Protein AF-D3YY06-F1 (afdb_monomer)

Sequence (150 aa):
MLVVEVANGRSLVWGAEAVQALRERLGVGGRTVGALPRGPRQNSRLGLPLLLLPEEARLLAEIGAVTLVSAPRPDPRNHGLALASFKRQQEQSFQDQNTLAAEARETRRQELLEKIVEGQAAKKQKLEQDSGADEGGQEAGGSEATQGSE

Organism: Mus musculus (NCBI:txid10090)

Secondary structure (DSSP, 8-state):
-EEEEEETTEEEE--HHHHHHHHHHS----EESS--S--TTHHHHS--SEEEPHHHHHHHHHTTSEEEEPPPPPPHHHHHHHHHHHHHHHHHHHHHHHHHHHHHHHHHHHHHHHHHHHHHHHHHHHHHHHHHTTTTS-S-----------

Structure (mmCIF, N/CA/C/O backbone):
data_AF-D3YY06-F1
#
_entry.id   AF-D3YY06-F1
#
loop_
_atom_site.group_PDB
_atom_site.id
_atom_site.type_symbol
_atom_site.label_atom_id
_atom_site.label_alt_id
_atom_site.label_comp_id
_atom_site.label_asym_id
_atom_site.label_entity_id
_atom_site.label_seq_id
_atom_site.pdbx_PDB_ins_code
_atom_site.Cartn_x
_atom_site.Cartn_y
_atom_site.Cartn_z
_atom_site.occupancy
_atom_site.B_iso_or_equiv
_atom_site.auth_seq_id
_atom_site.auth_comp_id
_atom_site.auth_asym_id
_atom_site.auth_atom_id
_atom_site.pdbx_PDB_model_num
ATOM 1 N N . MET A 1 1 ? 20.438 -3.213 -7.606 1.00 70.31 1 MET A N 1
ATOM 2 C CA . MET A 1 1 ? 19.529 -3.097 -8.764 1.00 70.31 1 MET A CA 1
ATOM 3 C C . MET A 1 1 ? 18.138 -2.829 -8.219 1.00 70.31 1 MET A C 1
ATOM 5 O O . 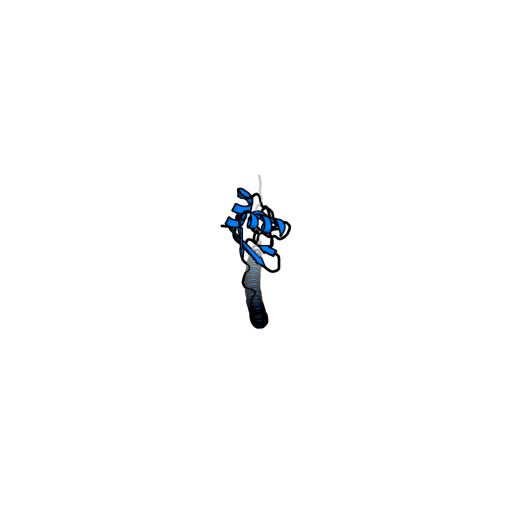MET A 1 1 ? 17.753 -3.516 -7.279 1.00 70.31 1 MET A O 1
ATOM 9 N N . LEU A 1 2 ? 17.449 -1.787 -8.686 1.00 85.50 2 LEU A N 1
ATOM 10 C CA . LEU A 1 2 ? 16.149 -1.399 -8.129 1.00 85.50 2 LEU A CA 1
ATOM 11 C C . LEU A 1 2 ? 15.027 -2.213 -8.781 1.00 85.50 2 LEU A C 1
ATOM 13 O O . LEU A 1 2 ? 15.052 -2.432 -9.988 1.00 85.50 2 LEU A O 1
ATOM 17 N N . VAL A 1 3 ? 14.052 -2.663 -7.994 1.00 87.81 3 VAL A N 1
ATOM 18 C CA . VAL A 1 3 ? 12.914 -3.447 -8.494 1.00 87.81 3 VAL A CA 1
ATOM 19 C C . VAL A 1 3 ? 11.700 -2.539 -8.639 1.00 87.81 3 VAL A C 1
ATOM 21 O O . VAL A 1 3 ? 11.310 -1.862 -7.686 1.00 87.81 3 VAL A O 1
ATOM 24 N N . VAL A 1 4 ? 11.102 -2.542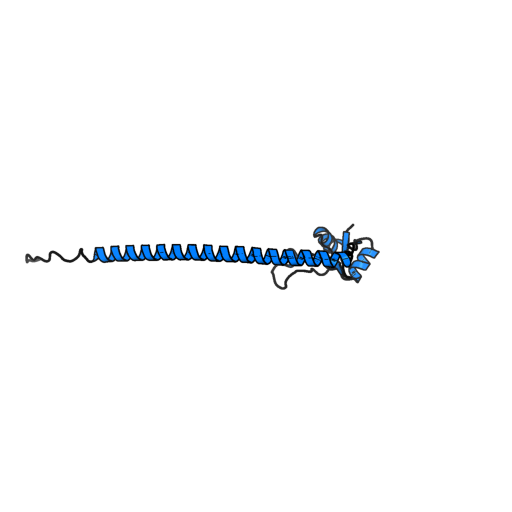 -9.827 1.00 89.81 4 VAL A N 1
ATOM 25 C CA . VAL A 1 4 ? 9.827 -1.882 -10.119 1.00 89.81 4 VAL A CA 1
ATOM 26 C C . VAL A 1 4 ? 8.811 -2.953 -10.469 1.00 89.81 4 VAL A C 1
ATOM 28 O O . VAL A 1 4 ? 9.027 -3.747 -11.381 1.00 89.81 4 VAL A O 1
ATOM 31 N N . GLU A 1 5 ? 7.693 -2.963 -9.757 1.00 89.94 5 GLU A N 1
ATOM 32 C CA . GLU A 1 5 ? 6.589 -3.866 -10.039 1.00 89.94 5 GLU A CA 1
ATOM 33 C C . GLU A 1 5 ? 5.686 -3.278 -11.127 1.00 89.94 5 GLU A C 1
ATOM 35 O O . GLU A 1 5 ? 5.221 -2.146 -11.013 1.00 89.94 5 GLU A O 1
ATOM 40 N N . VAL A 1 6 ? 5.399 -4.047 -12.176 1.00 89.31 6 VAL A N 1
ATOM 41 C CA . VAL A 1 6 ? 4.464 -3.659 -13.235 1.00 89.31 6 VAL A CA 1
ATOM 42 C C . VAL A 1 6 ? 3.151 -4.411 -13.056 1.00 89.31 6 VAL A C 1
ATOM 44 O O . VAL A 1 6 ? 3.058 -5.611 -13.335 1.00 89.31 6 VAL A O 1
ATOM 47 N N . ALA A 1 7 ? 2.118 -3.680 -12.635 1.00 84.81 7 ALA A N 1
ATOM 48 C CA . ALA A 1 7 ? 0.773 -4.197 -12.408 1.00 84.81 7 ALA A CA 1
ATOM 49 C C . ALA A 1 7 ? -0.269 -3.338 -13.142 1.00 84.81 7 ALA A C 1
ATOM 51 O O . ALA A 1 7 ? -0.329 -2.123 -12.967 1.00 84.81 7 ALA A O 1
ATOM 52 N N . ASN A 1 8 ? -1.118 -3.964 -13.968 1.00 80.38 8 ASN A N 1
ATOM 53 C CA . ASN A 1 8 ? -2.176 -3.288 -14.742 1.00 80.38 8 ASN A CA 1
ATOM 54 C C . ASN A 1 8 ? -1.681 -2.067 -15.553 1.00 80.38 8 ASN A C 1
ATOM 56 O O . ASN A 1 8 ? -2.343 -1.031 -15.590 1.00 80.38 8 ASN A O 1
ATOM 60 N N . GLY A 1 9 ? -0.497 -2.1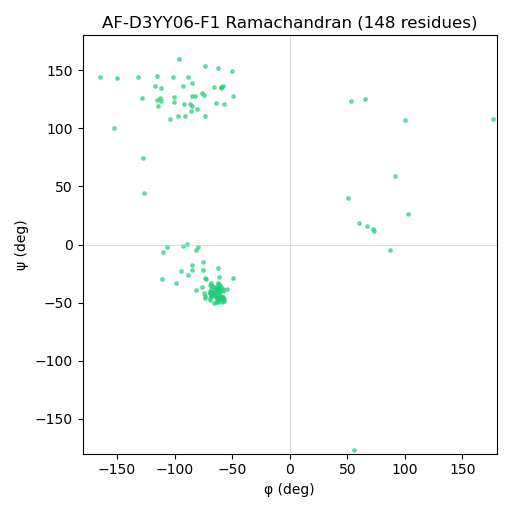73 -16.165 1.00 83.75 9 GLY A N 1
ATOM 61 C CA . GLY A 1 9 ? 0.110 -1.084 -16.943 1.00 83.75 9 GLY A CA 1
ATOM 62 C C . GLY A 1 9 ? 0.664 0.070 -16.101 1.00 83.75 9 GLY A C 1
ATOM 63 O O . GLY A 1 9 ? 0.981 1.121 -16.647 1.00 83.75 9 GLY A O 1
ATOM 64 N N . ARG A 1 10 ? 0.771 -0.104 -14.779 1.00 89.62 10 ARG A N 1
ATOM 65 C CA . ARG A 1 10 ? 1.358 0.869 -13.853 1.00 89.62 10 ARG A CA 1
ATOM 66 C C . ARG A 1 10 ? 2.657 0.329 -13.279 1.00 89.62 10 ARG A C 1
ATOM 68 O O . ARG A 1 10 ? 2.697 -0.815 -12.834 1.00 89.62 10 ARG A O 1
ATOM 75 N N . SER A 1 11 ? 3.673 1.180 -13.254 1.00 92.62 11 SER A N 1
ATOM 76 C CA . SER A 1 11 ? 4.996 0.889 -12.704 1.00 92.62 11 SER A CA 1
ATOM 77 C C . SER A 1 11 ? 5.079 1.419 -11.277 1.00 92.62 11 SER A C 1
ATOM 79 O O . SER A 1 11 ? 5.045 2.629 -11.062 1.00 92.62 11 SER A O 1
ATOM 81 N N . LEU A 1 12 ? 5.138 0.522 -10.299 1.00 91.88 12 LEU A N 1
ATOM 82 C CA . LEU A 1 12 ? 5.047 0.817 -8.874 1.00 91.88 12 LEU A CA 1
ATOM 83 C C . LEU A 1 12 ? 6.342 0.434 -8.155 1.00 91.88 12 LEU A C 1
ATOM 85 O O . LEU A 1 12 ? 6.893 -0.646 -8.357 1.00 91.88 12 LEU A O 1
ATOM 89 N N . VAL A 1 13 ? 6.804 1.308 -7.265 1.00 91.31 13 VAL A N 1
ATOM 90 C CA . VAL A 1 13 ? 7.922 1.043 -6.354 1.00 91.31 13 VAL A CA 1
ATOM 91 C C . VAL A 1 13 ? 7.395 1.025 -4.930 1.00 91.31 13 VAL A C 1
ATOM 93 O O . VAL A 1 13 ? 6.889 2.032 -4.432 1.00 91.31 13 VAL A O 1
ATOM 96 N N . TRP A 1 14 ? 7.545 -0.114 -4.263 1.00 89.25 14 TRP A N 1
ATOM 97 C CA . TRP A 1 14 ? 7.080 -0.311 -2.888 1.00 89.25 14 TRP A CA 1
ATOM 98 C C . TRP A 1 14 ? 8.160 -0.061 -1.834 1.00 89.25 14 TRP A C 1
ATOM 100 O O . TRP A 1 14 ? 7.835 0.224 -0.687 1.00 89.25 14 TRP A O 1
ATOM 110 N N . GLY A 1 15 ? 9.441 -0.160 -2.199 1.00 87.88 15 GLY A N 1
ATOM 111 C CA . GLY A 1 15 ? 10.552 -0.001 -1.260 1.00 87.88 15 GLY A CA 1
ATOM 112 C C . GLY A 1 15 ? 10.907 1.464 -1.003 1.00 87.88 15 GLY A C 1
ATOM 113 O O . GLY A 1 15 ? 11.193 2.201 -1.946 1.00 87.88 15 GLY A O 1
ATOM 114 N N . ALA A 1 16 ? 10.969 1.873 0.267 1.00 87.19 16 ALA A N 1
ATOM 115 C CA . ALA A 1 16 ? 11.380 3.226 0.657 1.00 87.19 16 ALA A CA 1
ATOM 116 C C . ALA A 1 16 ? 12.806 3.562 0.188 1.00 87.19 16 ALA A C 1
ATOM 118 O O . ALA A 1 16 ? 13.030 4.621 -0.393 1.00 87.19 16 ALA A O 1
ATOM 119 N N . GLU A 1 17 ? 13.748 2.632 0.362 1.00 88.25 17 GLU A N 1
ATOM 120 C CA . GLU A 1 17 ? 15.140 2.786 -0.086 1.00 88.25 17 GLU A CA 1
ATOM 121 C C . GLU A 1 17 ? 15.243 2.907 -1.609 1.00 88.25 17 GLU A C 1
ATOM 123 O O . GLU A 1 17 ? 16.019 3.707 -2.128 1.00 88.25 17 GLU A O 1
ATOM 128 N N . ALA A 1 18 ? 14.419 2.149 -2.339 1.00 88.25 18 ALA A N 1
ATOM 129 C CA . ALA A 1 18 ? 14.369 2.219 -3.793 1.00 88.25 18 ALA A CA 1
ATOM 130 C C . ALA A 1 18 ? 13.843 3.579 -4.270 1.00 88.25 18 ALA A C 1
ATOM 132 O O . ALA A 1 18 ? 14.406 4.166 -5.191 1.00 88.25 18 ALA A O 1
ATOM 133 N N . VAL A 1 19 ? 12.816 4.117 -3.607 1.00 89.38 19 VAL A N 1
ATOM 134 C CA . VAL A 1 19 ? 12.305 5.471 -3.871 1.00 89.38 19 VAL A CA 1
ATOM 135 C C . VAL A 1 19 ? 13.333 6.543 -3.532 1.00 89.38 19 VAL A C 1
ATOM 137 O O . VAL A 1 19 ? 13.497 7.493 -4.296 1.00 89.38 19 VAL A O 1
ATOM 140 N N . GLN A 1 20 ? 14.045 6.397 -2.417 1.00 88.12 20 GLN A N 1
ATOM 141 C CA . GLN A 1 20 ? 15.108 7.322 -2.045 1.00 88.12 20 GLN A CA 1
ATOM 142 C C . GLN A 1 20 ? 16.229 7.315 -3.091 1.00 88.12 20 GLN A C 1
ATOM 144 O O . GLN A 1 20 ? 16.607 8.373 -3.586 1.00 88.12 20 GLN A O 1
ATOM 149 N N . ALA A 1 21 ? 16.697 6.134 -3.502 1.00 89.62 21 ALA A N 1
ATOM 150 C CA . ALA A 1 21 ? 17.712 6.000 -4.540 1.00 89.62 21 ALA A CA 1
ATOM 151 C C . ALA A 1 21 ? 17.255 6.595 -5.883 1.00 89.62 21 ALA A C 1
ATOM 153 O O . ALA A 1 21 ? 18.045 7.262 -6.548 1.00 89.62 21 ALA A O 1
ATOM 154 N N . LEU A 1 22 ? 15.985 6.413 -6.262 1.00 89.56 22 LEU A N 1
ATOM 155 C CA . LEU A 1 22 ? 15.415 7.029 -7.465 1.00 89.56 22 LEU A CA 1
ATOM 156 C C . LEU A 1 22 ? 15.457 8.558 -7.402 1.00 89.56 22 LEU A C 1
ATOM 158 O O . LEU A 1 22 ? 15.883 9.192 -8.363 1.00 89.56 22 LEU A O 1
ATOM 162 N N . ARG A 1 23 ? 15.074 9.151 -6.269 1.00 88.88 23 ARG A N 1
ATOM 163 C CA . ARG A 1 23 ? 15.036 10.611 -6.111 1.00 88.88 23 ARG A CA 1
ATOM 164 C C . ARG A 1 23 ? 16.419 11.232 -5.989 1.00 88.88 23 ARG A C 1
ATOM 166 O O . ARG A 1 23 ? 16.692 12.230 -6.642 1.00 88.88 23 ARG A O 1
ATOM 173 N N . GLU A 1 24 ? 17.280 10.649 -5.163 1.00 89.56 24 GLU A N 1
ATOM 174 C CA . GLU A 1 24 ? 18.585 11.230 -4.837 1.00 89.56 24 GLU A CA 1
ATOM 175 C C . GLU A 1 24 ? 19.642 10.940 -5.901 1.00 89.56 24 GLU A C 1
ATOM 177 O O . GLU A 1 24 ? 20.460 11.805 -6.199 1.00 89.56 24 GLU A O 1
ATOM 182 N N . ARG A 1 25 ? 19.648 9.731 -6.478 1.00 88.62 25 ARG A N 1
ATOM 183 C CA . ARG A 1 25 ? 20.710 9.304 -7.405 1.00 88.62 25 ARG A CA 1
ATOM 184 C C . ARG A 1 25 ? 20.316 9.444 -8.866 1.00 88.62 25 ARG A C 1
ATOM 186 O O . ARG A 1 25 ? 21.180 9.696 -9.696 1.00 88.62 25 ARG A O 1
ATOM 193 N N . LEU A 1 26 ? 19.036 9.245 -9.180 1.00 86.88 26 LEU A N 1
ATOM 194 C CA . LEU A 1 26 ? 18.534 9.210 -10.559 1.00 86.88 26 LEU A CA 1
ATOM 195 C C . LEU A 1 26 ? 17.660 10.425 -10.903 1.00 86.88 26 LEU A C 1
ATOM 197 O O . LEU A 1 26 ? 17.278 10.587 -12.057 1.00 86.88 26 LEU A O 1
ATOM 201 N N . GLY A 1 27 ? 17.346 11.284 -9.926 1.00 87.38 27 GLY A N 1
ATOM 202 C CA . GLY A 1 27 ? 16.526 12.481 -10.127 1.00 87.38 27 GLY A CA 1
ATOM 203 C C . GLY A 1 27 ? 15.063 12.192 -10.479 1.00 87.38 27 GLY A C 1
ATOM 204 O O . GLY A 1 27 ? 14.359 13.085 -10.945 1.00 87.38 27 GLY A O 1
ATOM 205 N N . VAL A 1 28 ? 14.586 10.963 -10.265 1.00 88.38 28 VAL A N 1
ATOM 206 C CA . VAL A 1 28 ? 13.222 10.553 -10.616 1.00 88.38 28 VAL A CA 1
ATOM 207 C C . VAL A 1 28 ? 12.292 10.793 -9.436 1.00 88.38 28 VAL A C 1
ATOM 209 O O . VAL A 1 28 ? 12.367 10.125 -8.404 1.00 88.38 28 VAL A O 1
ATOM 212 N N . GLY A 1 29 ? 11.401 11.772 -9.591 1.00 82.62 29 GLY A N 1
ATOM 213 C CA . GLY A 1 29 ? 10.451 12.167 -8.554 1.00 82.62 29 GLY A CA 1
ATOM 214 C C . GLY A 1 29 ? 9.312 11.167 -8.367 1.00 82.62 29 GLY A C 1
ATOM 215 O O . GLY A 1 29 ? 8.982 10.842 -7.218 1.00 82.62 29 GLY A O 1
ATOM 216 N N . GLY A 1 30 ? 8.744 10.692 -9.486 1.00 86.75 30 GLY A N 1
ATOM 217 C CA . GLY A 1 30 ? 7.520 9.893 -9.553 1.00 86.75 30 GLY A CA 1
ATOM 218 C C . GLY A 1 30 ? 6.308 10.562 -8.884 1.00 86.75 30 GLY A C 1
ATOM 219 O O . GLY A 1 30 ? 6.373 11.673 -8.353 1.00 86.75 30 GLY A O 1
ATOM 220 N N . ARG A 1 31 ? 5.176 9.856 -8.854 1.00 86.44 31 ARG A N 1
ATOM 221 C CA . ARG A 1 31 ? 3.953 10.268 -8.149 1.00 86.44 31 ARG A CA 1
ATOM 222 C C . ARG A 1 31 ? 3.667 9.335 -6.980 1.00 86.44 31 ARG A C 1
ATOM 224 O O . ARG A 1 31 ? 3.521 8.137 -7.163 1.00 86.44 31 ARG A O 1
ATOM 231 N N . THR A 1 32 ? 3.506 9.865 -5.774 1.00 85.44 32 THR A N 1
ATOM 232 C CA . THR A 1 32 ? 3.137 9.047 -4.608 1.00 85.44 32 THR A CA 1
ATOM 233 C C . THR A 1 32 ? 1.651 8.685 -4.648 1.00 85.44 32 THR A C 1
ATOM 235 O O . THR A 1 32 ? 0.803 9.565 -4.825 1.00 85.44 32 THR A O 1
ATOM 238 N N . VAL A 1 33 ? 1.322 7.405 -4.478 1.00 81.88 33 VAL A N 1
ATOM 239 C CA . VAL A 1 33 ? -0.056 6.891 -4.446 1.00 81.88 33 VAL A CA 1
ATOM 240 C C . VAL A 1 33 ? -0.472 6.636 -2.997 1.00 81.88 33 VAL A C 1
ATOM 242 O O . VAL A 1 33 ? 0.346 6.230 -2.185 1.00 81.88 33 VAL A O 1
ATOM 245 N N . GLY A 1 34 ? -1.741 6.880 -2.659 1.00 72.12 34 GLY A N 1
ATOM 246 C CA . GLY A 1 34 ? -2.268 6.633 -1.307 1.00 72.12 34 GLY A CA 1
ATOM 247 C C . GLY A 1 34 ? -2.095 7.793 -0.318 1.00 72.12 34 GLY A C 1
ATOM 248 O O . GLY A 1 34 ? -2.645 7.747 0.780 1.00 72.12 34 GLY A O 1
ATOM 249 N N . ALA A 1 35 ? -1.421 8.877 -0.707 1.00 65.12 35 ALA A N 1
ATOM 250 C CA . ALA A 1 35 ? -1.427 10.111 0.069 1.00 65.12 35 ALA A CA 1
ATOM 251 C C . ALA A 1 35 ? -2.788 10.824 -0.081 1.00 65.12 35 ALA A C 1
ATOM 253 O O . ALA A 1 35 ? -3.110 11.340 -1.152 1.00 65.12 35 ALA A O 1
ATOM 254 N N . LEU A 1 36 ? -3.594 10.862 0.990 1.00 61.81 36 LEU A N 1
ATOM 255 C CA . LEU A 1 36 ? -4.736 11.783 1.104 1.00 61.81 36 LEU A CA 1
ATOM 256 C C . LEU A 1 36 ? -4.299 13.228 0.784 1.00 61.81 36 LEU A C 1
ATOM 258 O O . LEU A 1 36 ? -3.167 13.601 1.065 1.00 61.81 36 LEU A O 1
ATOM 262 N N . PRO A 1 37 ? -5.158 14.090 0.239 1.00 60.03 37 PRO A N 1
ATOM 263 C CA . PRO A 1 37 ? -4.818 15.496 0.100 1.00 60.03 37 PRO A CA 1
ATOM 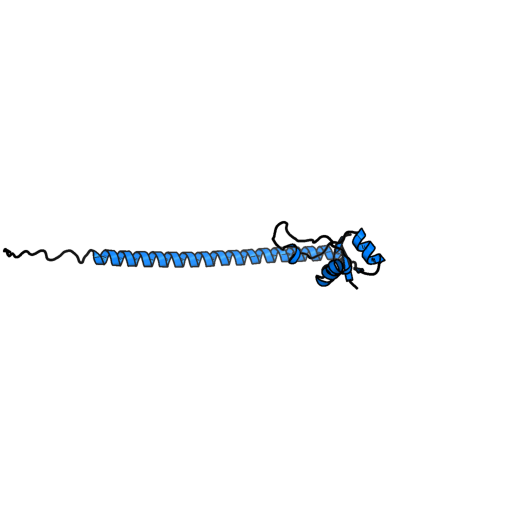264 C C . PRO A 1 37 ? -4.890 16.164 1.485 1.00 60.03 37 PRO A C 1
ATOM 266 O O . PRO A 1 37 ? -5.950 16.116 2.103 1.00 60.03 37 PRO A O 1
ATOM 269 N N . ARG A 1 38 ? -3.831 16.881 1.905 1.00 58.03 38 ARG A N 1
ATOM 270 C CA . ARG A 1 38 ? -3.836 17.967 2.929 1.00 58.03 38 ARG A CA 1
ATOM 271 C C . ARG A 1 38 ? -3.331 17.687 4.363 1.00 58.03 38 ARG A C 1
ATOM 273 O O . ARG A 1 38 ? -3.683 18.437 5.269 1.00 58.03 38 ARG A O 1
ATOM 280 N N . GLY A 1 39 ? -2.443 16.724 4.602 1.00 63.44 39 GLY A N 1
ATOM 281 C CA . GLY A 1 39 ? -1.680 16.658 5.863 1.00 63.44 39 GLY A CA 1
ATOM 282 C C . GLY A 1 39 ? -0.311 17.369 5.786 1.00 63.44 39 GLY A C 1
ATOM 283 O O . GLY A 1 39 ? 0.422 17.153 4.816 1.00 63.44 39 GLY A O 1
ATOM 284 N N . PRO A 1 40 ? 0.120 18.170 6.785 1.00 63.50 40 PRO A N 1
ATO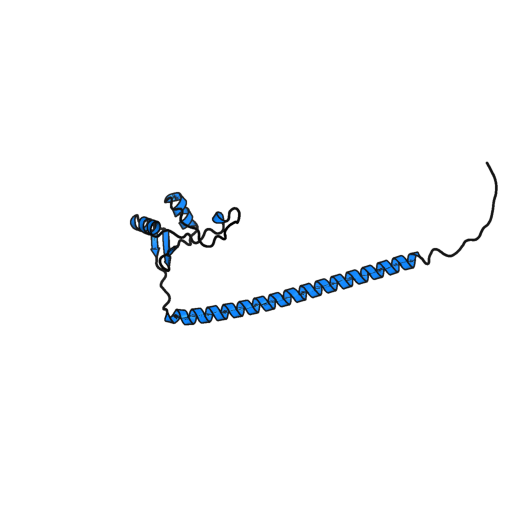M 285 C CA . PRO A 1 40 ? 1.511 18.625 6.852 1.00 63.50 40 PRO A CA 1
ATOM 286 C C . PRO A 1 40 ? 2.472 17.422 6.940 1.00 63.50 40 PRO A C 1
ATOM 288 O O . PRO A 1 40 ? 2.230 16.475 7.687 1.00 63.50 40 PRO A O 1
ATOM 291 N N . ARG A 1 41 ? 3.571 17.450 6.164 1.00 65.19 41 ARG A N 1
ATOM 292 C CA . ARG A 1 41 ? 4.585 16.369 6.037 1.00 65.19 41 ARG A CA 1
ATOM 293 C C . ARG A 1 41 ? 4.065 15.020 5.520 1.00 65.19 41 ARG A C 1
ATOM 295 O O . ARG A 1 41 ? 4.727 13.994 5.675 1.00 65.19 41 ARG A O 1
ATOM 302 N N . GLN A 1 42 ? 2.905 14.996 4.877 1.00 66.38 42 GLN A N 1
ATOM 303 C CA . GLN A 1 42 ? 2.288 13.747 4.449 1.00 66.38 42 GLN A CA 1
ATOM 304 C C . GLN A 1 42 ? 3.102 12.974 3.407 1.00 66.38 42 GLN A C 1
ATOM 306 O O . GLN A 1 42 ? 3.241 11.759 3.526 1.00 66.38 42 GLN A O 1
ATOM 311 N N . ASN A 1 43 ? 3.724 13.671 2.455 1.00 64.62 43 ASN A N 1
ATOM 312 C CA . ASN A 1 43 ? 4.585 13.048 1.444 1.00 64.62 43 ASN A CA 1
ATOM 313 C C . ASN A 1 43 ? 5.811 12.347 2.059 1.00 64.62 43 ASN A C 1
ATOM 315 O O . ASN A 1 43 ? 6.392 11.471 1.425 1.00 64.62 43 ASN A O 1
ATOM 319 N N . SER A 1 44 ? 6.190 12.716 3.290 1.00 64.94 44 SER A N 1
ATOM 320 C CA . SER A 1 44 ? 7.287 12.098 4.040 1.00 64.94 44 SER A CA 1
ATOM 321 C C . SER A 1 44 ? 6.864 10.843 4.815 1.00 64.94 44 SER A C 1
ATOM 323 O O . SER A 1 44 ? 7.731 10.044 5.146 1.00 64.94 44 SER A O 1
ATOM 325 N N . ARG A 1 45 ? 5.567 10.657 5.126 1.00 61.06 45 ARG A N 1
ATOM 326 C CA . ARG A 1 45 ? 5.052 9.494 5.890 1.00 61.06 45 ARG A CA 1
ATOM 327 C C . ARG A 1 45 ? 4.202 8.514 5.073 1.00 61.06 45 ARG A C 1
ATOM 329 O O . ARG A 1 45 ? 4.177 7.340 5.407 1.00 61.06 45 ARG A O 1
ATOM 336 N N . LEU A 1 46 ? 3.501 8.977 4.037 1.00 62.31 46 LEU A N 1
ATOM 337 C CA . LEU A 1 46 ? 2.536 8.199 3.239 1.00 62.31 46 LEU A CA 1
ATOM 338 C C . LEU A 1 46 ? 2.867 8.281 1.739 1.00 62.31 46 LEU A C 1
ATOM 340 O O . LEU A 1 46 ? 2.006 8.551 0.908 1.00 62.31 46 LEU A O 1
ATOM 344 N N . GLY A 1 47 ? 4.150 8.131 1.406 1.00 72.44 47 GLY A N 1
ATOM 345 C CA . GLY A 1 47 ? 4.674 8.335 0.051 1.00 72.44 47 GLY A CA 1
ATOM 346 C C . GLY A 1 47 ? 4.733 7.085 -0.833 1.00 72.44 47 GLY A C 1
ATOM 347 O O . GLY A 1 47 ? 5.182 7.189 -1.973 1.00 72.44 47 GLY A O 1
ATOM 348 N N . LEU A 1 48 ? 4.334 5.917 -0.324 1.00 84.12 48 LEU A N 1
ATOM 349 C CA . LEU A 1 48 ? 4.455 4.633 -1.016 1.00 84.12 48 LEU A CA 1
ATOM 350 C C . LEU A 1 48 ? 3.077 4.026 -1.324 1.00 84.12 48 LEU A C 1
ATOM 352 O O . LEU A 1 48 ? 2.178 4.135 -0.489 1.00 84.12 48 LEU A O 1
ATOM 356 N N . PRO A 1 49 ? 2.925 3.333 -2.467 1.00 88.19 49 PRO A N 1
ATOM 357 C CA . PRO A 1 49 ? 3.944 3.124 -3.498 1.00 88.19 49 PRO A CA 1
ATOM 358 C C . PRO A 1 49 ? 4.205 4.382 -4.338 1.00 88.19 49 PRO A C 1
ATOM 360 O O . PRO A 1 49 ? 3.329 5.236 -4.512 1.00 88.19 49 PRO A O 1
ATOM 363 N N . LEU A 1 50 ? 5.416 4.480 -4.889 1.00 89.56 50 LEU A N 1
ATOM 364 C CA . LEU A 1 50 ? 5.744 5.482 -5.897 1.00 89.56 50 LEU A CA 1
ATOM 365 C C . LEU A 1 50 ? 5.345 4.959 -7.277 1.00 89.56 50 LEU A C 1
ATOM 367 O O . LEU A 1 50 ? 5.848 3.934 -7.727 1.00 89.56 50 LEU A O 1
ATOM 371 N N . LEU A 1 51 ? 4.444 5.669 -7.942 1.00 91.88 51 LEU A N 1
ATOM 372 C CA . LEU A 1 51 ? 4.047 5.431 -9.320 1.00 91.88 51 LEU A CA 1
ATOM 373 C C . LEU A 1 51 ? 4.996 6.172 -10.259 1.00 91.88 51 LEU A C 1
ATOM 375 O O . LEU A 1 51 ? 5.092 7.398 -10.204 1.00 91.88 51 LEU A O 1
ATOM 379 N N . LEU A 1 52 ? 5.655 5.422 -11.131 1.00 92.69 52 LEU A N 1
ATOM 380 C CA . LEU A 1 52 ? 6.448 5.961 -12.227 1.00 92.69 52 LEU A CA 1
ATOM 381 C C . LEU A 1 52 ? 5.566 6.157 -13.458 1.00 92.69 52 LEU A C 1
ATOM 383 O O . LEU A 1 52 ? 4.667 5.351 -13.732 1.00 92.69 52 LEU A O 1
ATOM 387 N N . LEU A 1 53 ? 5.847 7.212 -14.214 1.00 91.69 53 LEU A N 1
ATOM 388 C CA . LEU A 1 53 ? 5.326 7.361 -15.568 1.00 91.69 53 LEU A CA 1
ATOM 389 C C . LEU A 1 53 ? 5.859 6.223 -16.463 1.00 91.69 53 LEU A C 1
ATOM 391 O O . LEU A 1 53 ? 6.953 5.702 -16.213 1.00 91.69 53 LEU A O 1
ATOM 395 N N . PRO A 1 54 ? 5.123 5.820 -17.514 1.00 90.44 54 PRO A N 1
ATOM 396 C CA . PRO A 1 54 ? 5.601 4.820 -18.469 1.00 90.44 54 PRO A CA 1
ATOM 397 C C . PRO A 1 54 ? 6.961 5.184 -19.077 1.00 90.44 54 PRO A C 1
ATOM 399 O O . PRO A 1 54 ? 7.817 4.317 -19.239 1.00 90.44 54 PRO A O 1
ATOM 402 N N . GLU A 1 55 ? 7.176 6.469 -19.358 1.00 92.31 55 GLU A N 1
ATOM 403 C CA . GLU A 1 55 ? 8.412 7.011 -19.921 1.00 92.31 55 GLU A CA 1
ATOM 404 C C . GLU A 1 55 ? 9.569 6.918 -18.921 1.00 92.31 55 GLU A C 1
ATOM 406 O O . GLU A 1 55 ? 10.656 6.475 -19.285 1.00 92.31 55 GLU A O 1
ATOM 411 N N . GLU A 1 56 ? 9.328 7.261 -17.650 1.00 91.62 56 GLU A N 1
ATOM 412 C CA . GLU A 1 56 ? 10.320 7.136 -16.574 1.00 91.62 56 GLU A CA 1
ATOM 413 C C . GLU A 1 56 ? 10.718 5.671 -16.373 1.00 91.62 56 GLU A C 1
ATOM 415 O O . GLU A 1 56 ? 11.901 5.344 -16.351 1.00 91.62 56 GLU A O 1
ATOM 420 N N . ALA A 1 57 ? 9.737 4.771 -16.264 1.00 91.81 57 ALA A N 1
ATOM 421 C CA . ALA A 1 57 ? 9.988 3.347 -16.068 1.00 91.81 57 ALA A CA 1
ATOM 422 C C . ALA A 1 57 ? 10.745 2.726 -17.250 1.00 91.81 57 ALA A C 1
ATOM 424 O O . ALA A 1 57 ? 11.650 1.916 -17.043 1.00 91.81 57 ALA A O 1
ATOM 425 N N . ARG A 1 58 ? 10.400 3.124 -18.481 1.00 92.00 58 ARG A N 1
ATOM 426 C CA . ARG A 1 58 ? 11.090 2.681 -19.692 1.00 92.00 58 ARG A CA 1
ATOM 427 C C . ARG A 1 58 ? 12.529 3.185 -19.729 1.00 92.00 58 ARG A C 1
ATOM 429 O O . ARG A 1 58 ? 13.428 2.373 -19.909 1.00 92.00 58 ARG A O 1
ATOM 436 N N . LEU A 1 59 ? 12.749 4.479 -19.505 1.00 92.44 59 LEU A N 1
ATOM 437 C CA . LEU A 1 59 ? 14.090 5.065 -19.492 1.00 92.44 59 LEU A CA 1
ATOM 438 C C . LEU A 1 59 ? 14.972 4.402 -18.426 1.00 92.44 59 LEU A C 1
ATOM 440 O O . LEU A 1 59 ? 16.104 4.022 -18.706 1.00 92.44 59 LEU A O 1
ATOM 444 N N . LEU A 1 60 ? 14.438 4.208 -17.217 1.00 92.50 60 LEU A N 1
ATOM 445 C CA . LEU A 1 60 ? 15.143 3.558 -16.110 1.00 92.50 60 LEU A CA 1
ATOM 446 C C . LEU A 1 60 ? 15.514 2.097 -16.406 1.00 92.50 60 LEU A C 1
ATOM 448 O O . LEU A 1 60 ? 16.551 1.623 -15.933 1.00 92.50 60 LEU A O 1
ATOM 452 N N . ALA A 1 61 ? 14.685 1.389 -17.175 1.00 91.81 61 ALA A N 1
ATOM 453 C CA . ALA A 1 61 ? 14.981 0.041 -17.643 1.00 91.81 61 ALA A CA 1
ATOM 454 C C . ALA A 1 61 ? 16.031 0.045 -18.768 1.00 91.81 61 ALA A C 1
ATOM 456 O O . ALA A 1 61 ? 16.953 -0.767 -18.738 1.00 91.81 61 ALA A O 1
ATOM 457 N N . GLU A 1 62 ? 15.938 0.979 -19.721 1.00 92.81 62 GLU A N 1
ATOM 458 C CA . GLU A 1 62 ? 16.885 1.119 -20.839 1.00 92.81 62 GLU A CA 1
ATOM 459 C C . GLU A 1 62 ? 18.311 1.429 -20.356 1.00 92.81 62 GLU A C 1
ATOM 461 O O . GLU A 1 62 ? 19.269 0.849 -20.862 1.00 92.81 62 GLU A O 1
ATOM 466 N N . ILE A 1 63 ? 18.465 2.271 -19.329 1.00 92.25 63 ILE A N 1
ATOM 467 C CA . ILE A 1 63 ? 19.775 2.568 -18.719 1.00 92.25 63 ILE A CA 1
ATOM 468 C C . ILE A 1 63 ? 20.257 1.478 -17.743 1.00 92.25 63 ILE A C 1
ATOM 470 O O . ILE A 1 63 ? 21.329 1.609 -17.154 1.00 92.25 63 ILE A O 1
ATOM 474 N N . GLY A 1 64 ? 19.462 0.427 -17.514 1.00 90.00 64 GLY A N 1
ATOM 475 C CA . GLY A 1 64 ? 19.798 -0.676 -16.608 1.00 90.00 64 GLY A CA 1
ATOM 476 C C . GLY A 1 64 ? 19.742 -0.337 -15.112 1.00 90.00 64 GLY A C 1
ATOM 477 O O . GLY A 1 64 ? 20.227 -1.113 -14.287 1.00 90.00 64 GLY A O 1
ATOM 478 N N . ALA A 1 65 ? 19.153 0.800 -14.727 1.00 89.69 65 ALA A N 1
ATOM 479 C CA . ALA A 1 65 ? 19.036 1.209 -13.325 1.00 89.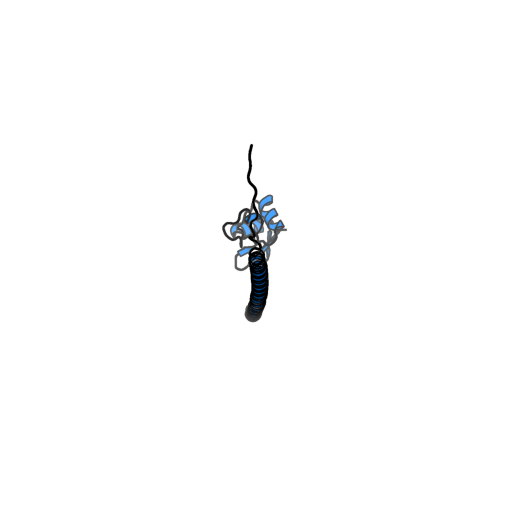69 65 ALA A CA 1
ATOM 480 C C . ALA A 1 65 ? 17.975 0.395 -12.558 1.00 89.69 65 ALA A C 1
ATOM 482 O O . ALA A 1 65 ? 18.082 0.197 -11.339 1.00 89.69 65 ALA A O 1
ATOM 483 N N . VAL A 1 66 ? 16.954 -0.080 -13.274 1.00 91.00 66 VAL A N 1
ATOM 484 C CA . VAL A 1 66 ? 15.777 -0.757 -12.726 1.00 91.00 66 VAL A CA 1
ATOM 485 C C . VAL A 1 66 ? 15.483 -2.054 -13.482 1.00 91.00 66 VAL A C 1
ATOM 487 O O . VAL A 1 66 ? 15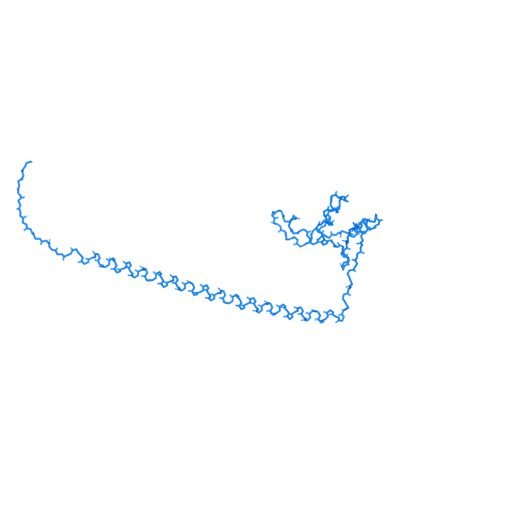.588 -2.108 -14.704 1.00 91.00 66 VAL A O 1
ATOM 490 N N . THR A 1 67 ? 15.012 -3.067 -12.755 1.00 90.50 67 THR A N 1
ATOM 491 C CA . THR A 1 67 ? 14.369 -4.259 -13.321 1.00 90.50 67 THR A CA 1
ATOM 492 C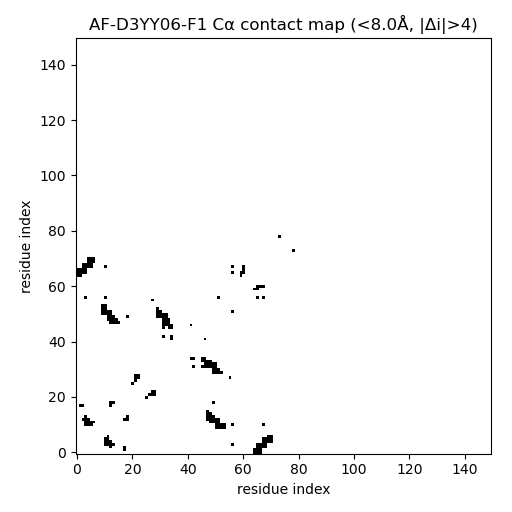 C . THR A 1 67 ? 12.858 -4.134 -13.203 1.00 90.50 67 THR A C 1
ATOM 494 O O . THR A 1 67 ? 12.329 -4.005 -12.095 1.00 90.50 67 THR A O 1
ATOM 497 N N . LEU A 1 68 ? 12.158 -4.216 -14.336 1.00 89.75 68 LEU A N 1
ATOM 498 C CA . LEU A 1 68 ? 10.702 -4.315 -14.358 1.00 89.75 68 LEU A CA 1
ATOM 499 C C . LEU A 1 68 ? 10.297 -5.767 -14.080 1.00 89.75 68 LEU A C 1
ATOM 501 O O . LEU A 1 68 ? 10.612 -6.668 -14.854 1.00 89.75 68 LEU A O 1
ATOM 505 N N . VAL A 1 69 ? 9.598 -5.990 -12.973 1.00 88.31 69 VAL A N 1
ATOM 506 C CA . VAL A 1 69 ? 9.068 -7.294 -12.570 1.00 88.31 69 VAL A CA 1
ATOM 507 C C . VAL A 1 69 ? 7.555 -7.233 -12.671 1.00 88.31 69 VAL A C 1
ATOM 509 O O . VAL A 1 69 ? 6.926 -6.385 -12.050 1.00 88.31 69 VAL A O 1
ATOM 512 N N . SER A 1 70 ? 6.940 -8.128 -13.437 1.00 83.31 70 SER A N 1
ATOM 513 C CA . SER A 1 70 ? 5.486 -8.275 -13.392 1.00 83.31 70 SER A CA 1
ATOM 514 C C . SER A 1 70 ? 5.140 -9.344 -12.365 1.00 83.31 70 SER A C 1
ATOM 516 O O . SER A 1 70 ? 5.606 -10.479 -12.477 1.00 83.31 70 SER A O 1
ATOM 518 N N . ALA A 1 71 ? 4.354 -8.984 -11.347 1.00 71.75 71 ALA A N 1
ATOM 519 C CA . ALA A 1 71 ? 3.814 -9.980 -10.435 1.00 71.75 71 ALA A CA 1
ATOM 520 C C . ALA A 1 71 ? 2.964 -10.980 -11.243 1.00 71.75 71 ALA A C 1
ATOM 522 O O . ALA A 1 71 ? 2.177 -10.555 -12.099 1.00 71.75 71 ALA A O 1
ATOM 523 N N . PRO A 1 72 ? 3.109 -12.299 -11.011 1.00 67.12 72 PRO A N 1
ATOM 524 C CA . PRO A 1 72 ? 2.331 -13.295 -11.729 1.00 67.12 72 PRO A CA 1
ATOM 525 C C . PRO A 1 72 ? 0.847 -13.012 -11.513 1.00 67.12 72 PRO A C 1
ATOM 527 O O . PRO A 1 72 ? 0.360 -12.961 -10.381 1.00 67.12 72 PRO A O 1
ATOM 530 N N . ARG A 1 73 ? 0.125 -12.790 -12.614 1.00 61.56 73 ARG A N 1
ATOM 531 C CA . ARG A 1 73 ? -1.309 -12.529 -12.552 1.00 61.56 73 ARG A CA 1
ATOM 532 C C . ARG A 1 73 ? -1.978 -13.795 -12.004 1.00 61.56 73 ARG A C 1
ATOM 534 O O . ARG A 1 73 ? -1.799 -14.852 -12.612 1.00 61.56 73 ARG A O 1
ATOM 541 N N . PRO A 1 74 ? -2.717 -13.731 -10.883 1.00 63.62 74 PRO A N 1
ATOM 542 C CA . PRO A 1 74 ? -3.443 -14.899 -10.407 1.00 63.62 74 PRO A CA 1
ATOM 543 C C . PRO A 1 74 ? -4.399 -15.370 -11.508 1.00 63.62 74 PRO A C 1
ATOM 545 O O . PRO A 1 74 ? -5.034 -14.538 -12.163 1.00 63.62 74 PRO A O 1
ATOM 548 N N . ASP A 1 75 ? -4.467 -16.689 -11.732 1.00 68.69 75 ASP A N 1
ATOM 549 C CA . ASP A 1 75 ? -5.380 -17.288 -12.714 1.00 68.69 75 ASP A CA 1
ATOM 550 C C . ASP A 1 75 ? -6.790 -16.706 -12.476 1.00 68.69 75 ASP A C 1
ATOM 552 O O . ASP A 1 75 ? -7.270 -16.742 -11.335 1.00 68.69 75 ASP A O 1
ATOM 556 N N . PRO A 1 76 ? -7.466 -16.157 -13.503 1.00 67.44 76 PRO A N 1
ATOM 557 C CA . PRO A 1 76 ? -8.832 -15.651 -13.385 1.00 67.44 76 PRO A CA 1
ATOM 558 C C . PRO A 1 76 ? -9.800 -16.637 -12.712 1.00 67.44 76 PRO A C 1
ATOM 560 O O . PRO A 1 76 ? -10.738 -16.216 -12.039 1.00 67.44 76 PRO A O 1
ATOM 563 N N . ARG A 1 77 ? -9.556 -17.948 -12.833 1.00 67.19 77 ARG A N 1
ATOM 564 C CA . ARG A 1 77 ? -10.329 -18.996 -12.145 1.00 67.19 77 ARG A CA 1
ATOM 565 C C . ARG A 1 77 ? -10.110 -18.995 -10.629 1.00 67.19 77 ARG A C 1
ATOM 567 O O . ARG A 1 77 ? -11.065 -19.141 -9.871 1.00 67.19 77 ARG A O 1
ATOM 574 N N . ASN A 1 78 ? -8.882 -18.740 -10.180 1.00 70.06 78 ASN A N 1
ATOM 575 C CA . ASN A 1 78 ? -8.542 -18.601 -8.761 1.00 70.06 78 ASN A CA 1
ATOM 576 C C . ASN A 1 78 ? -9.007 -17.253 -8.188 1.00 70.06 78 ASN A C 1
ATOM 578 O O . ASN A 1 78 ? -9.226 -17.136 -6.982 1.00 70.06 78 ASN A O 1
ATOM 582 N N . HIS A 1 79 ? -9.210 -16.245 -9.044 1.00 74.75 79 HIS A N 1
ATOM 583 C CA . HIS A 1 79 ? -9.709 -14.934 -8.636 1.00 74.75 79 HIS A CA 1
ATOM 584 C C . HIS A 1 79 ? -11.119 -15.005 -8.033 1.00 74.75 79 HIS A C 1
ATOM 586 O O . HIS A 1 79 ? -11.384 -14.334 -7.040 1.00 74.75 79 HIS A O 1
ATOM 592 N N . GLY A 1 80 ? -12.008 -15.851 -8.569 1.00 81.62 80 GLY A N 1
ATOM 593 C CA . GLY A 1 80 ? -13.363 -16.018 -8.029 1.00 81.62 80 GLY A CA 1
ATOM 594 C C . GLY A 1 80 ? -13.372 -16.565 -6.598 1.00 81.62 80 GLY A C 1
ATOM 595 O O . GLY A 1 80 ? -14.070 -16.033 -5.734 1.00 81.62 80 GLY A O 1
ATOM 596 N N . LEU A 1 81 ? -12.544 -17.579 -6.327 1.00 84.38 81 LEU A N 1
ATOM 597 C CA . LEU A 1 81 ? -12.391 -18.156 -4.988 1.00 84.38 81 LEU A CA 1
ATOM 598 C C . LEU A 1 81 ? -11.743 -17.166 -4.013 1.00 84.38 81 LEU A C 1
ATOM 600 O O . LEU A 1 81 ? -12.236 -17.005 -2.898 1.00 84.38 81 LEU A O 1
ATOM 604 N N . ALA A 1 82 ? -10.694 -16.462 -4.448 1.00 83.06 82 ALA A N 1
ATOM 605 C CA . ALA A 1 82 ? -10.039 -15.426 -3.650 1.00 83.06 82 ALA A CA 1
ATOM 606 C C . ALA A 1 82 ? -10.978 -14.247 -3.338 1.00 83.06 82 ALA A C 1
ATOM 608 O O . ALA A 1 82 ? -10.952 -13.690 -2.244 1.00 83.06 82 ALA A O 1
ATOM 609 N N . LEU A 1 83 ? -11.849 -13.875 -4.279 1.00 86.81 83 LEU A N 1
ATOM 610 C CA . LEU A 1 83 ? -12.840 -12.826 -4.067 1.00 86.81 83 LEU A CA 1
ATOM 611 C C . LEU A 1 83 ? -13.917 -13.270 -3.073 1.00 86.81 83 LEU A C 1
ATOM 613 O O . LEU A 1 83 ? -14.329 -12.487 -2.219 1.00 86.81 83 LEU A O 1
ATOM 617 N N . ALA A 1 84 ? -14.376 -14.519 -3.171 1.00 90.00 84 ALA A N 1
ATOM 618 C CA . ALA A 1 84 ? -15.353 -15.073 -2.241 1.00 90.00 84 ALA A CA 1
ATOM 619 C C . ALA A 1 84 ? -14.789 -15.172 -0.813 1.00 90.00 84 ALA A C 1
ATOM 621 O O . ALA A 1 84 ? -15.478 -14.797 0.137 1.00 90.00 84 ALA A O 1
ATOM 622 N N . SER A 1 85 ? -13.537 -15.619 -0.654 1.00 90.69 85 SER A N 1
ATOM 623 C CA . SER A 1 85 ? -12.877 -15.663 0.656 1.00 90.69 85 SER A CA 1
ATOM 624 C C . SER A 1 85 ? -12.656 -14.263 1.228 1.00 90.69 85 SER A C 1
ATOM 626 O O . SER A 1 85 ? -12.977 -14.039 2.393 1.00 90.69 85 SER A O 1
ATOM 628 N N . PHE A 1 86 ? -12.219 -13.304 0.406 1.00 91.00 86 PHE A N 1
ATOM 629 C CA . PHE A 1 86 ? -12.065 -11.907 0.813 1.00 91.00 86 PHE A CA 1
ATOM 630 C C . PHE A 1 86 ? -13.390 -11.295 1.288 1.00 91.00 86 PHE A C 1
ATOM 632 O O . PHE A 1 86 ? -13.441 -10.693 2.357 1.00 91.00 86 PHE A O 1
ATOM 639 N N . LYS A 1 87 ? -14.486 -11.493 0.543 1.00 94.88 87 LYS A N 1
ATOM 640 C CA . LYS A 1 87 ? -15.821 -11.011 0.943 1.00 94.88 87 LYS A CA 1
ATOM 641 C C . LYS A 1 87 ? -16.286 -11.630 2.258 1.00 94.88 87 LYS A C 1
ATOM 643 O O . LYS A 1 87 ? -16.820 -10.924 3.105 1.00 94.88 87 LYS A O 1
ATOM 648 N N . ARG A 1 88 ? -16.059 -12.933 2.450 1.00 95.81 88 ARG A N 1
ATOM 649 C CA . ARG A 1 88 ? -16.384 -13.611 3.712 1.00 95.81 88 ARG A CA 1
ATOM 650 C C . ARG A 1 88 ? -15.592 -13.021 4.879 1.00 95.81 88 ARG A C 1
ATOM 652 O O . ARG A 1 88 ? -16.173 -12.760 5.923 1.00 95.81 88 ARG A O 1
ATOM 659 N N . GLN A 1 89 ? -14.294 -12.792 4.691 1.00 95.38 89 GLN A N 1
ATOM 660 C CA . GLN A 1 89 ? -13.440 -12.186 5.711 1.00 95.38 89 GLN A CA 1
ATOM 661 C C . GLN A 1 89 ? -13.872 -10.750 6.035 1.00 95.38 89 GLN A C 1
ATOM 663 O O . GLN A 1 89 ? -13.873 -10.355 7.197 1.00 95.38 89 GLN A O 1
ATOM 668 N N . GLN A 1 90 ? -14.262 -9.974 5.021 1.00 94.81 90 GLN A N 1
ATOM 669 C CA . GLN A 1 90 ? -14.768 -8.617 5.207 1.00 94.81 90 GLN A CA 1
ATOM 670 C C . GLN A 1 90 ? -16.054 -8.607 6.039 1.00 94.81 90 GLN A C 1
ATOM 672 O O . GLN A 1 90 ? -16.165 -7.813 6.968 1.00 94.81 90 GLN A O 1
ATOM 677 N N . GLU A 1 91 ? -16.992 -9.506 5.736 1.00 96.81 91 GLU A N 1
ATOM 678 C CA . G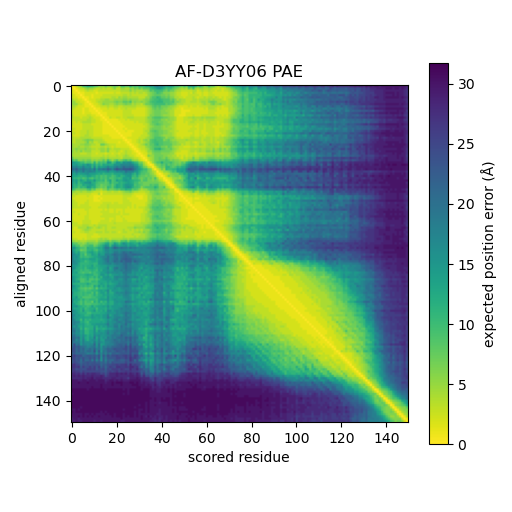LU A 1 91 ? -18.246 -9.638 6.483 1.00 96.81 91 GLU A CA 1
ATOM 679 C C . GLU A 1 91 ? -17.997 -10.060 7.936 1.00 96.81 91 GLU A C 1
ATOM 681 O O . GLU A 1 91 ? -18.533 -9.447 8.853 1.00 96.81 91 GLU A O 1
ATOM 686 N N . GLN A 1 92 ? -17.122 -11.045 8.164 1.00 96.75 92 GLN A N 1
ATOM 687 C CA . GLN A 1 92 ? -16.725 -11.450 9.518 1.00 96.75 92 GLN A CA 1
ATOM 688 C C . GLN A 1 92 ? -16.110 -10.284 10.292 1.00 96.75 92 GLN A C 1
ATOM 690 O O . GLN A 1 92 ? -16.560 -9.965 11.385 1.00 96.75 92 GLN A O 1
ATOM 695 N N . SER A 1 93 ? -15.154 -9.574 9.689 1.00 96.19 93 SER A N 1
ATOM 696 C CA . SER A 1 93 ? -14.524 -8.422 10.333 1.00 96.19 93 SER A CA 1
ATOM 697 C C . SER A 1 93 ? -15.520 -7.300 10.634 1.00 96.19 93 SER A C 1
ATOM 699 O O . SER A 1 93 ? -15.372 -6.606 11.637 1.00 96.19 93 SER A O 1
ATOM 701 N N . PHE A 1 94 ? -16.533 -7.104 9.787 1.00 95.56 94 PHE A N 1
ATOM 702 C CA . PHE A 1 94 ? -17.601 -6.141 10.040 1.00 95.56 94 PHE A CA 1
ATOM 703 C C . PHE A 1 94 ? -18.478 -6.561 11.225 1.00 95.56 94 PHE A C 1
ATOM 705 O O . PHE A 1 94 ? -18.798 -5.731 12.076 1.00 95.56 94 PHE A O 1
ATOM 712 N N . GLN A 1 95 ? -18.833 -7.843 11.308 1.00 97.00 95 GLN A N 1
ATOM 713 C CA . GLN A 1 95 ? -19.591 -8.389 12.433 1.00 97.00 95 GLN A CA 1
ATOM 714 C C . GLN A 1 95 ? -18.804 -8.269 13.742 1.00 97.00 95 GLN A C 1
ATOM 716 O O . GLN A 1 95 ? -19.345 -7.738 14.708 1.00 97.00 95 GLN A O 1
ATOM 721 N N . ASP A 1 96 ? -17.520 -8.632 13.741 1.00 96.06 96 ASP A N 1
ATOM 722 C CA . ASP A 1 96 ? -16.632 -8.506 14.903 1.00 96.06 96 ASP A CA 1
ATOM 723 C C . ASP A 1 96 ? -16.471 -7.044 15.348 1.00 96.06 96 ASP A C 1
ATOM 725 O O . ASP A 1 96 ? -16.497 -6.719 16.533 1.00 96.06 96 ASP A O 1
ATOM 729 N N . GLN A 1 97 ? -16.336 -6.111 14.402 1.00 95.44 97 GLN A N 1
ATOM 730 C CA . GLN A 1 97 ? -16.277 -4.686 14.734 1.00 95.44 97 GLN A CA 1
ATOM 731 C C . GLN A 1 97 ? -17.594 -4.183 15.331 1.00 95.44 97 GLN A C 1
ATOM 733 O O . GLN A 1 97 ? -17.576 -3.350 16.237 1.00 95.44 97 GLN A O 1
ATOM 738 N N . ASN A 1 98 ? -18.735 -4.681 14.851 1.00 96.06 98 ASN A N 1
ATOM 739 C CA . ASN A 1 98 ? -20.038 -4.313 15.393 1.00 96.06 98 ASN A CA 1
ATOM 740 C C . ASN A 1 98 ? -20.256 -4.853 16.806 1.00 96.06 98 ASN A C 1
ATOM 742 O O . ASN A 1 98 ? -20.794 -4.117 17.635 1.00 96.06 98 ASN A O 1
ATOM 746 N N . THR A 1 99 ? -19.848 -6.091 17.097 1.00 96.38 99 THR A N 1
ATOM 747 C CA . THR A 1 99 ? -19.955 -6.663 18.449 1.00 96.38 99 THR A CA 1
ATOM 748 C C . THR A 1 99 ? -19.081 -5.887 19.427 1.00 96.38 99 THR A C 1
ATOM 750 O O . THR A 1 99 ? -19.597 -5.376 20.419 1.00 96.38 99 THR A O 1
ATOM 753 N N . LEU A 1 100 ? -17.812 -5.650 19.082 1.00 95.38 100 LEU A N 1
ATOM 754 C CA . LEU A 1 100 ? -16.897 -4.836 19.888 1.00 95.38 100 LEU A CA 1
ATOM 755 C C . LEU A 1 100 ? -17.427 -3.410 20.102 1.00 95.38 100 LEU A C 1
ATOM 757 O O . LEU A 1 100 ? -17.334 -2.854 21.196 1.00 95.38 100 LEU A O 1
ATOM 761 N N . ALA A 1 101 ? -18.019 -2.800 19.071 1.00 94.25 101 ALA A N 1
ATOM 762 C CA . ALA A 1 101 ? -18.620 -1.475 19.189 1.00 94.25 101 ALA A CA 1
ATOM 763 C C . ALA A 1 101 ? -19.881 -1.471 20.069 1.00 94.25 101 ALA A C 1
ATOM 765 O O . ALA A 1 101 ? -20.154 -0.465 20.728 1.00 94.25 101 ALA A O 1
ATOM 766 N N . ALA A 1 102 ? -20.667 -2.550 20.076 1.00 95.06 102 ALA A N 1
ATOM 767 C CA . ALA A 1 102 ? -21.827 -2.691 20.950 1.00 95.06 102 ALA A CA 1
ATOM 768 C C . ALA A 1 102 ? -21.395 -2.847 22.414 1.00 95.06 102 ALA A C 1
ATOM 770 O O . ALA A 1 102 ? -21.865 -2.084 23.257 1.00 95.06 102 ALA A O 1
ATOM 771 N N . GLU A 1 103 ? -20.433 -3.727 22.690 1.00 95.44 103 GLU A N 1
ATOM 772 C CA . GLU A 1 103 ? -19.844 -3.914 24.021 1.00 95.44 103 GLU A CA 1
ATOM 773 C C . GLU A 1 103 ? -19.258 -2.600 24.554 1.00 95.44 103 GLU A C 1
ATOM 775 O O . GLU A 1 103 ? -19.589 -2.172 25.658 1.00 95.44 103 GLU A O 1
ATOM 780 N N . ALA A 1 104 ? -18.489 -1.875 23.733 1.00 95.25 104 ALA A N 1
ATOM 781 C CA . ALA A 1 104 ? -17.931 -0.573 24.104 1.00 95.25 104 ALA A CA 1
ATOM 782 C C . ALA A 1 104 ? -19.002 0.496 24.406 1.00 95.25 104 ALA A C 1
ATOM 784 O O . ALA A 1 104 ? -18.762 1.437 25.166 1.00 95.25 104 ALA A O 1
ATOM 785 N N . ARG A 1 105 ? -20.196 0.400 23.804 1.00 93.31 105 ARG A N 1
ATOM 786 C CA . ARG A 1 105 ? -21.325 1.292 24.130 1.00 93.31 105 ARG A CA 1
ATOM 787 C C . ARG A 1 105 ? -21.984 0.901 25.446 1.00 93.31 105 ARG A C 1
ATOM 789 O O . ARG A 1 105 ? -22.435 1.789 26.168 1.00 93.31 105 ARG A O 1
ATOM 796 N N . GLU A 1 106 ? -22.073 -0.391 25.742 1.00 93.44 106 GLU A N 1
ATOM 797 C CA . GLU A 1 106 ? -22.646 -0.888 26.992 1.00 93.44 106 GLU A CA 1
ATOM 798 C C . GLU A 1 106 ? -21.765 -0.565 28.191 1.00 93.44 106 GLU A C 1
ATOM 800 O O . GLU A 1 106 ? -22.277 -0.009 29.161 1.00 93.44 106 GLU A O 1
ATOM 805 N N . THR A 1 107 ? -20.454 -0.794 28.096 1.00 93.56 107 THR A N 1
ATOM 806 C CA . THR A 1 107 ? -19.495 -0.416 29.147 1.00 93.56 107 THR A CA 1
ATOM 807 C C . THR A 1 107 ? -19.563 1.081 29.427 1.00 93.56 107 THR A C 1
ATOM 809 O O . THR A 1 107 ? -19.761 1.500 30.565 1.00 93.56 107 THR A O 1
ATOM 812 N N . ARG A 1 108 ? -19.558 1.911 28.376 1.00 92.38 108 ARG A N 1
ATOM 813 C CA . ARG A 1 108 ? -19.711 3.365 28.516 1.00 92.38 108 ARG A CA 1
ATOM 814 C C . ARG A 1 108 ? -21.037 3.760 29.172 1.00 92.38 108 ARG A C 1
ATOM 816 O O . ARG A 1 108 ? -21.084 4.738 29.915 1.00 92.38 108 ARG A O 1
ATOM 823 N N . ARG A 1 109 ? -22.126 3.034 28.891 1.00 91.31 109 ARG A N 1
ATOM 824 C CA . ARG A 1 109 ? -23.433 3.262 29.527 1.00 91.31 109 ARG A CA 1
ATOM 825 C C . ARG A 1 109 ? -23.389 2.905 31.014 1.00 91.31 109 ARG A C 1
ATOM 827 O O . ARG A 1 109 ? -23.936 3.663 31.806 1.00 91.31 109 ARG A O 1
ATOM 834 N N . GLN A 1 110 ? -22.747 1.798 31.383 1.00 92.94 110 GLN A N 1
ATOM 835 C CA . GLN A 1 110 ? -22.581 1.384 32.779 1.00 92.94 110 GLN A CA 1
ATOM 836 C C . GLN A 1 110 ? -21.765 2.414 33.569 1.00 92.94 110 GLN A C 1
ATOM 838 O O . GLN A 1 110 ? -22.254 2.909 34.579 1.00 92.94 110 GLN A O 1
ATOM 843 N N . GLU A 1 111 ? -20.623 2.863 33.041 1.00 93.56 111 GLU A N 1
ATOM 844 C CA . GLU A 1 111 ? -19.812 3.924 33.664 1.00 93.56 111 GLU A CA 1
ATOM 845 C C . GLU A 1 111 ? -20.598 5.232 33.869 1.00 93.56 111 GLU A C 1
ATOM 847 O O . GLU A 1 111 ? -20.418 5.948 34.855 1.00 93.56 111 GLU A O 1
ATOM 852 N N . LEU A 1 112 ? -21.463 5.591 32.913 1.00 91.38 112 LEU A N 1
ATOM 853 C CA . LEU A 1 112 ? -22.334 6.763 33.032 1.00 91.38 112 LEU A CA 1
ATOM 854 C C . LEU A 1 112 ? -23.374 6.580 34.142 1.00 91.38 112 LEU A C 1
ATOM 856 O O . LEU A 1 112 ? -23.626 7.525 34.885 1.00 91.38 112 LEU A O 1
ATOM 860 N N . LEU A 1 113 ? -23.969 5.391 34.262 1.00 91.25 113 LEU A N 1
ATOM 861 C CA . LEU A 1 113 ? -24.928 5.082 35.324 1.00 91.25 113 LEU A CA 1
ATOM 862 C C . LEU A 1 113 ? -24.268 5.115 36.706 1.00 91.25 113 LEU A C 1
ATOM 864 O O . LEU A 1 113 ? -24.832 5.717 37.615 1.00 91.25 113 LEU A O 1
ATOM 868 N N . GLU A 1 114 ? -23.067 4.553 36.849 1.00 91.44 114 GLU A N 1
ATOM 869 C CA . GLU A 1 114 ? -22.283 4.608 38.091 1.00 91.44 114 GLU A CA 1
ATOM 870 C C . GLU A 1 114 ? -22.033 6.058 38.523 1.00 91.44 114 GLU A C 1
ATOM 872 O O . GLU A 1 114 ? -22.384 6.443 39.639 1.00 91.44 114 GLU A O 1
ATOM 877 N N . LYS A 1 115 ? -21.573 6.913 37.600 1.00 91.44 115 LYS A N 1
ATOM 878 C CA . LYS A 1 115 ? -21.376 8.352 37.860 1.00 91.44 115 LYS A CA 1
ATOM 879 C C . LYS A 1 115 ? -22.667 9.076 38.246 1.00 91.44 115 LYS A C 1
ATOM 881 O O . LYS A 1 115 ? -22.637 10.005 39.054 1.00 91.44 115 LYS A O 1
ATOM 886 N N . ILE A 1 116 ? -23.809 8.685 37.672 1.00 88.69 116 ILE A N 1
ATOM 887 C CA . ILE A 1 116 ? -25.114 9.254 38.039 1.00 88.69 116 ILE A CA 1
ATOM 888 C C . ILE A 1 116 ? -25.489 8.845 39.468 1.00 88.69 116 ILE A C 1
ATOM 890 O O . ILE A 1 116 ? -25.934 9.703 40.231 1.00 88.69 116 ILE A O 1
ATOM 894 N N . VAL A 1 117 ? -25.296 7.578 39.848 1.00 90.75 117 VAL A N 1
ATOM 895 C CA . VAL A 1 117 ? -25.581 7.082 41.206 1.00 90.75 117 VAL A CA 1
ATOM 896 C C . VAL A 1 117 ? -24.688 7.772 42.237 1.00 90.75 117 VAL A C 1
ATOM 898 O O . VAL A 1 117 ? -25.198 8.267 43.242 1.00 90.75 117 VAL A O 1
ATOM 901 N N . GLU A 1 118 ? -23.386 7.889 41.969 1.00 89.12 118 GLU A N 1
ATOM 902 C CA . GLU A 1 118 ? -22.448 8.637 42.817 1.00 89.12 118 GLU A CA 1
ATOM 903 C C . GLU A 1 118 ? -22.872 10.103 42.971 1.00 89.12 118 GLU A C 1
ATOM 905 O O . GLU A 1 118 ? -22.922 10.635 44.083 1.00 89.12 118 GLU A O 1
ATOM 910 N N . GLY A 1 119 ? -23.257 10.751 41.866 1.00 86.50 119 GLY A N 1
ATOM 911 C CA . GLY A 1 119 ? -23.752 12.125 41.873 1.00 86.50 119 GLY A CA 1
ATOM 912 C C . GLY A 1 119 ? -25.047 12.298 42.675 1.00 86.50 119 GLY A C 1
ATOM 913 O O . GLY A 1 119 ? -25.198 13.282 43.403 1.00 86.50 119 GLY A O 1
ATOM 914 N N . GLN A 1 120 ? -25.978 11.344 42.589 1.00 83.38 120 GLN A N 1
ATOM 915 C CA . GLN A 1 120 ? -27.214 11.352 43.377 1.00 83.38 120 GLN A CA 1
ATOM 916 C C . GLN A 1 120 ? -26.949 11.113 44.869 1.00 83.38 120 GLN A C 1
ATOM 918 O O . GLN A 1 120 ? -27.524 11.814 45.702 1.00 83.38 120 GLN A O 1
ATOM 923 N N . ALA A 1 121 ? -26.053 10.185 45.215 1.00 83.31 121 ALA A N 1
ATOM 924 C CA . ALA A 1 121 ? -25.662 9.914 46.597 1.00 83.31 121 ALA A CA 1
ATOM 925 C C . ALA A 1 121 ? -24.969 11.126 47.241 1.00 83.31 121 ALA A C 1
ATOM 927 O O . ALA A 1 121 ? -25.340 11.533 48.342 1.00 83.31 121 ALA A O 1
ATOM 928 N N . ALA A 1 122 ? -24.040 11.769 46.528 1.00 82.38 122 ALA A N 1
ATOM 929 C CA . ALA A 1 122 ? -23.383 12.992 46.987 1.00 82.38 122 ALA A CA 1
ATOM 930 C C . ALA A 1 122 ? -24.378 14.152 47.166 1.00 82.38 122 ALA A C 1
ATOM 932 O O . ALA A 1 122 ? -24.272 14.925 48.119 1.00 82.38 122 ALA A O 1
ATOM 933 N N . LYS A 1 123 ? -25.379 14.266 46.281 1.00 80.44 123 LYS A N 1
ATOM 934 C CA . LYS A 1 123 ? -26.452 15.259 46.421 1.00 80.44 123 LYS A CA 1
ATOM 935 C C . LYS A 1 123 ? -27.311 14.991 47.660 1.00 80.44 123 LYS A C 1
ATOM 937 O O . LYS A 1 123 ? -27.627 15.936 48.375 1.00 80.44 123 LYS A O 1
ATOM 942 N N . LYS A 1 124 ? -27.656 13.729 47.932 1.00 79.00 124 LYS A N 1
ATOM 943 C CA . LYS A 1 124 ? -28.442 13.338 49.111 1.00 79.00 124 LYS A CA 1
ATOM 944 C C . LYS A 1 124 ? -27.698 13.633 50.419 1.00 79.00 124 LYS A C 1
ATOM 946 O O . LYS A 1 124 ? -28.283 14.226 51.313 1.00 79.00 124 LYS A O 1
ATOM 951 N N . GLN A 1 125 ? -26.403 13.320 50.488 1.00 77.44 125 GLN A N 1
ATOM 952 C CA . GLN A 1 125 ? -25.574 13.618 51.664 1.00 77.44 125 GLN A CA 1
ATOM 953 C C . GLN A 1 125 ? -25.430 15.123 51.922 1.00 77.44 125 GLN A C 1
ATOM 955 O O . GLN A 1 125 ? -25.453 15.547 53.073 1.00 77.44 125 GLN A O 1
ATOM 960 N N . LYS A 1 126 ? -25.316 15.946 50.869 1.00 75.94 126 LYS A N 1
ATOM 961 C CA . LYS A 1 126 ? -25.315 17.412 51.019 1.00 75.94 126 LYS A CA 1
ATOM 962 C C . LYS A 1 126 ? -26.648 17.944 51.547 1.00 75.94 126 LYS A C 1
ATOM 964 O O . LYS A 1 126 ? -26.642 18.784 52.430 1.00 75.94 126 LYS A O 1
ATOM 969 N N . LEU A 1 127 ? -27.771 17.425 51.045 1.00 72.94 127 LEU A N 1
ATOM 970 C CA . LEU A 1 127 ? -29.107 17.781 51.539 1.00 72.94 127 LEU A CA 1
ATOM 971 C C . LEU A 1 127 ? -29.307 17.389 53.010 1.00 72.94 127 LEU A C 1
ATOM 973 O O . LEU A 1 127 ? -29.880 18.169 53.756 1.00 72.94 127 LEU A O 1
ATOM 977 N N . GLU A 1 128 ? -28.812 16.219 53.427 1.00 73.38 128 GLU A N 1
ATOM 978 C CA . GLU A 1 128 ? -28.873 15.763 54.824 1.00 73.38 128 GLU A CA 1
ATOM 979 C C . GLU A 1 128 ? -27.983 16.622 55.752 1.00 73.38 128 GLU A C 1
ATOM 981 O O . GLU A 1 128 ? -28.381 16.924 56.878 1.00 73.38 128 GLU A O 1
ATOM 986 N N . GLN A 1 129 ? -26.818 17.081 55.272 1.00 66.94 129 GLN A N 1
ATOM 987 C CA . GLN A 1 129 ? -25.950 18.024 55.997 1.00 66.94 129 GLN A CA 1
ATOM 988 C C . GLN A 1 129 ? -26.563 19.428 56.108 1.00 66.94 129 GLN A C 1
ATOM 990 O O . GLN A 1 129 ? -26.490 20.028 57.178 1.00 66.94 129 GLN A O 1
ATOM 995 N N . ASP A 1 130 ? -27.208 19.923 55.048 1.00 63.31 130 ASP A N 1
ATOM 996 C CA . ASP A 1 130 ? -27.899 21.219 55.064 1.00 63.31 130 ASP A CA 1
ATOM 997 C C . ASP A 1 130 ? -29.162 21.180 55.950 1.00 63.31 130 ASP A C 1
ATOM 999 O O . ASP A 1 130 ? -29.439 22.148 56.651 1.00 63.31 130 ASP A O 1
ATOM 1003 N N . SER A 1 131 ? -29.897 20.058 56.005 1.00 57.44 131 SER A N 1
ATOM 1004 C CA . SER A 1 131 ? -31.050 19.907 56.913 1.00 57.44 131 SER A CA 1
ATOM 1005 C C . SER A 1 131 ? -30.657 19.754 58.387 1.00 57.44 131 SER A C 1
ATOM 1007 O O . SER A 1 131 ? -31.396 20.186 59.263 1.00 57.44 131 SER A O 1
ATOM 1009 N N . GLY A 1 132 ? -29.486 19.174 58.678 1.00 52.62 132 GLY A N 1
ATOM 1010 C CA . GLY A 1 132 ? -28.966 19.064 60.047 1.00 52.62 132 GLY A CA 1
ATOM 1011 C C . GLY A 1 132 ? -28.406 20.377 60.609 1.00 52.62 132 GLY A C 1
ATOM 1012 O O . GLY A 1 132 ? -28.210 20.486 61.817 1.00 52.62 132 GLY A O 1
ATOM 1013 N N . ALA A 1 133 ? -28.156 21.375 59.756 1.00 51.44 133 ALA A N 1
ATOM 1014 C CA . ALA A 1 133 ? -27.719 22.707 60.170 1.00 51.44 133 ALA A CA 1
ATOM 1015 C C . ALA A 1 133 ? -28.886 23.640 60.561 1.00 51.44 133 ALA A C 1
ATOM 1017 O O . ALA A 1 133 ? -28.647 24.628 61.253 1.00 51.44 133 ALA A O 1
ATOM 1018 N N . ASP A 1 134 ? -30.127 23.327 60.164 1.00 45.34 134 ASP A N 1
ATOM 1019 C CA . ASP A 1 134 ? -31.314 24.166 60.416 1.00 45.34 134 ASP A CA 1
ATOM 1020 C C . ASP A 1 134 ? -32.001 23.849 61.768 1.00 45.34 134 ASP A C 1
ATOM 1022 O O . ASP A 1 134 ? -32.567 24.733 62.404 1.00 45.34 134 ASP A O 1
ATOM 1026 N N . GLU A 1 135 ? -31.870 22.622 62.297 1.00 41.97 135 GLU A N 1
ATOM 1027 C CA . GLU A 1 135 ? -32.449 22.234 63.604 1.00 41.97 135 GLU A CA 1
ATOM 1028 C C . GLU A 1 135 ? -31.610 22.663 64.832 1.00 41.97 135 GLU A C 1
ATOM 1030 O O . GLU A 1 135 ? -32.046 22.509 65.971 1.00 41.97 135 GLU A O 1
ATOM 1035 N N . GLY A 1 136 ? -30.421 23.249 64.639 1.00 41.22 136 GLY A N 1
ATOM 1036 C CA . GLY A 1 136 ? -29.557 23.741 65.727 1.00 41.22 136 GLY A CA 1
ATOM 1037 C C . GLY A 1 136 ? -29.807 25.193 66.170 1.00 41.22 136 GLY A C 1
ATOM 1038 O O . GLY A 1 136 ? -29.079 25.692 67.028 1.00 41.22 136 GLY A O 1
ATOM 1039 N N . GLY A 1 137 ? -30.777 25.895 65.569 1.00 41.06 137 GLY A N 1
ATOM 1040 C CA . GLY A 1 137 ? -30.945 27.351 65.708 1.00 41.06 137 GLY A CA 1
ATOM 1041 C C . GLY A 1 137 ? -32.113 27.840 66.573 1.00 41.06 137 GLY A C 1
ATOM 1042 O O . GLY A 1 137 ? -32.268 29.050 66.737 1.00 41.06 137 GLY A O 1
ATOM 1043 N N . GLN A 1 138 ? -32.948 26.955 67.124 1.00 40.78 138 GLN A N 1
ATOM 1044 C CA . GLN A 1 138 ? -34.150 27.346 67.871 1.00 40.78 138 GLN A CA 1
ATOM 1045 C C . GLN A 1 138 ? -34.205 26.706 69.257 1.00 40.78 138 GLN A C 1
ATOM 1047 O O . GLN A 1 138 ? -35.016 25.826 69.492 1.00 40.78 138 GLN A O 1
ATOM 1052 N N . GLU A 1 139 ? -33.393 27.183 70.201 1.00 37.78 139 GLU A N 1
ATOM 1053 C CA . GLU A 1 139 ? -33.815 27.293 71.603 1.00 37.78 139 GLU A CA 1
ATOM 1054 C C . GLU A 1 139 ? -32.861 28.205 72.399 1.00 37.78 139 GLU A C 1
ATOM 1056 O O . GLU A 1 139 ? -31.655 28.206 72.177 1.00 37.78 139 GLU A O 1
ATOM 1061 N N . ALA A 1 140 ? -33.438 28.970 73.335 1.00 35.28 140 ALA A N 1
ATOM 1062 C CA . ALA A 1 140 ? -32.813 29.906 74.285 1.00 35.28 140 ALA A CA 1
ATOM 1063 C C . ALA A 1 140 ? -32.656 31.388 73.865 1.00 35.28 140 ALA A C 1
ATOM 1065 O O . ALA A 1 140 ? -31.581 31.980 73.936 1.00 35.28 140 ALA A O 1
ATOM 1066 N N . GLY A 1 141 ? -33.786 32.040 73.568 1.00 36.03 141 GLY A N 1
ATOM 1067 C CA . GLY A 1 141 ? -33.995 33.437 73.962 1.00 36.03 141 GLY A CA 1
ATOM 1068 C C . GLY A 1 141 ? -34.550 33.497 75.391 1.00 36.03 141 GLY A C 1
ATOM 1069 O O . GLY A 1 141 ? -35.664 33.043 75.634 1.00 36.03 141 GLY A O 1
ATOM 1070 N N . GLY A 1 142 ? -33.784 34.057 76.329 1.00 32.44 142 GLY A N 1
ATOM 1071 C CA . GLY A 1 142 ? -34.194 34.305 77.714 1.00 32.44 142 GLY A CA 1
ATOM 1072 C C . GLY A 1 142 ? -33.413 35.485 78.285 1.00 32.44 142 GLY A C 1
ATOM 1073 O O . GLY A 1 142 ? -32.244 35.360 78.622 1.00 32.44 142 GLY A O 1
ATOM 1074 N N . SER A 1 143 ? -34.067 36.641 78.301 1.00 39.41 143 SER A N 1
ATOM 1075 C CA . SER A 1 143 ? -33.567 37.961 78.695 1.00 39.41 143 SER A CA 1
ATOM 1076 C C . SER A 1 143 ? -33.206 38.056 80.185 1.00 39.41 143 SER A C 1
ATOM 1078 O O . SER A 1 143 ? -34.045 37.724 81.014 1.00 39.41 143 SER A O 1
ATOM 1080 N N . GLU A 1 144 ? -32.057 38.650 80.531 1.00 33.47 144 GLU A N 1
ATOM 1081 C CA . GLU A 1 144 ? -31.868 39.366 81.805 1.00 33.47 144 GLU A CA 1
ATOM 1082 C C . GLU A 1 144 ? -30.851 40.518 81.664 1.00 33.47 144 GLU A C 1
ATOM 1084 O O . GLU A 1 144 ? -29.920 40.470 80.864 1.00 33.47 144 GLU A O 1
ATOM 1089 N N . ALA A 1 145 ? -31.136 41.612 82.371 1.00 41.56 145 ALA A N 1
ATOM 1090 C CA . ALA A 1 145 ? -30.744 42.991 82.087 1.00 41.56 145 ALA A CA 1
ATOM 1091 C C . ALA A 1 145 ? -29.487 43.485 82.827 1.00 41.56 145 ALA A C 1
ATOM 1093 O O . ALA A 1 145 ? -29.182 42.975 83.899 1.00 41.56 145 ALA A O 1
ATOM 1094 N N . THR A 1 146 ? -28.836 44.548 82.316 1.00 34.19 146 THR A N 1
ATOM 1095 C CA . THR A 1 146 ? -28.180 45.674 83.055 1.00 34.19 146 THR A CA 1
ATOM 1096 C C . THR A 1 146 ? -27.487 46.607 82.034 1.00 34.19 146 THR A C 1
ATOM 1098 O O . THR A 1 146 ? -26.682 46.144 81.241 1.00 34.19 146 THR A O 1
ATOM 1101 N N . GLN A 1 147 ? -27.968 47.825 81.737 1.00 42.78 147 GLN A N 1
ATOM 1102 C CA . GLN A 1 147 ? -27.794 49.133 82.416 1.00 42.78 147 GLN A CA 1
ATOM 1103 C C . GLN A 1 147 ? -26.344 49.604 82.686 1.00 42.78 147 GLN A C 1
ATOM 1105 O O . GLN A 1 147 ? -25.637 48.967 83.455 1.00 42.78 147 GLN A O 1
ATOM 1110 N N . GLY A 1 148 ? -26.013 50.805 82.168 1.00 36.72 148 GLY A N 1
ATOM 1111 C CA . GLY A 1 148 ? -24.978 51.747 82.661 1.00 36.72 148 GLY A CA 1
ATOM 1112 C C . GLY A 1 148 ? -23.647 51.720 81.892 1.00 36.72 148 GLY A C 1
ATOM 1113 O O . GLY A 1 148 ? -22.991 50.692 81.908 1.00 36.72 148 GLY A O 1
ATOM 1114 N N . SER A 1 149 ? -23.310 52.728 81.067 1.00 43.75 149 SER A N 1
ATOM 1115 C CA . SER A 1 149 ? -22.527 53.955 81.405 1.00 43.75 149 SER A CA 1
ATOM 1116 C C . SER A 1 149 ? -21.069 53.614 81.785 1.00 43.75 149 SER A C 1
ATOM 1118 O O . SER A 1 149 ? -20.875 52.781 82.657 1.00 43.75 149 SER A O 1
ATOM 1120 N N . GLU A 1 150 ? -19.989 54.147 81.205 1.00 41.09 150 GLU A N 1
ATOM 1121 C CA . GLU A 1 150 ? -19.671 55.416 80.517 1.00 41.09 150 GLU A CA 1
ATOM 1122 C C . GLU A 1 150 ? -18.621 55.195 79.410 1.00 41.09 150 GLU A C 1
ATOM 1124 O O . GLU A 1 150 ? -17.867 54.196 79.495 1.00 41.09 150 GLU A O 1
#

InterPro domains:
  IPR059049 TSEN34, N-terminal domain [PF26577] (4-70)

pLDDT: mean 78.91, std 17.88, range [32.44, 97.0]

Radius of gyration: 37.58 Å; Cα contacts (8 Å, |Δi|>4): 111; chains: 1; bounding box: 55×74×104 Å

Nearest PDB structures (foldseek):
  8hmy-assembly1_B  TM=5.025E-01  e=2.961E-15  Homo sapiens
  8hmz-assembly1_B  TM=5.011E-01  e=5.397E-15  Homo sapiens
  8iss-assembly1_C  TM=5.263E-01  e=5.963E-14  Homo sapiens
  7uxa-assembly1_A  TM=6.153E-01  e=2.502E-12  Homo sapiens
  7zrz-assembly1_AP1  TM=7.991E-01  e=1.371E-10  Homo sapiens

Foldseek 3Di:
DAEWEQDPNWTWHADPVSQVCCCPVVVFNAAFPPQDPDDVCSCVPRRPTGTDDPVRVVVCVVVVVYDYDYDPDPDPVVVVVVVVVVVVVVVVVVVVVVVVVVVVVVVVVVVVVVVVVVVVVVVVVVVVVVVVVVVVPDDDDDDDDDDDDD

Mean predicted aligned error: 15.35 Å

Solvent-accessible surface area (backbone atoms only — not comparable to full-atom values): 8911 Å² total; per-residue (Å²): 128,37,72,29,39,41,54,97,94,38,39,33,31,75,50,68,68,52,53,48,46,30,40,76,76,67,67,45,78,61,44,58,39,86,54,72,92,87,58,89,69,36,73,81,76,37,36,58,36,30,35,39,52,73,66,55,52,48,52,36,39,75,75,63,56,33,46,83,41,66,70,81,75,74,54,73,74,55,45,58,56,52,50,52,52,49,52,52,52,50,52,49,52,50,52,53,50,50,51,54,53,49,51,57,50,50,55,54,49,50,56,51,50,53,52,49,52,53,52,51,52,55,50,49,54,51,51,54,54,58,57,62,62,63,78,76,76,82,85,83,90,79,92,84,88,84,88,83,90,133